Protein AF-A7T905-F1 (afdb_monomer_lite)

Radius of gyration: 16.26 Å; chains: 1; bounding box: 33×40×40 Å

Secondary structure (DSSP, 8-state):
-HHHHHHHHHHTTT-GGGGHHHHHHH---HHHHHHHHHHHHHHTTSS-HHHHHHHHHHHHHHHTT--TT-HHHHHHHHHGGGS-GGGGGGGHHHHHHHHHSTTHHHHHHHHHHHHHH-HHHHHHHHHHHHHHHHHHHH--

Organism: Nematostella vectensis (NCBI:txid45351)

Structure (mmCIF, N/CA/C/O backbone):
data_AF-A7T905-F1
#
_entry.id   AF-A7T905-F1
#
loop_
_atom_site.group_PDB
_atom_site.id
_atom_site.type_symbol
_atom_site.label_atom_id
_atom_site.label_alt_id
_atom_site.label_comp_id
_atom_site.label_asym_id
_atom_site.label_entity_id
_atom_site.label_seq_id
_atom_site.pdbx_PDB_ins_code
_atom_site.Cartn_x
_atom_site.Cartn_y
_atom_site.Cartn_z
_atom_site.occupancy
_atom_site.B_iso_or_equiv
_atom_site.auth_seq_id
_atom_site.auth_comp_id
_atom_site.auth_asym_id
_atom_site.auth_atom_id
_atom_site.pdbx_PDB_model_num
ATOM 1 N N . GLU A 1 1 ? 3.302 24.110 17.055 1.00 75.50 1 GLU A N 1
ATOM 2 C CA . GLU A 1 1 ? 4.535 23.401 17.459 1.00 75.50 1 GLU A CA 1
ATOM 3 C C . GLU A 1 1 ? 4.702 22.078 16.711 1.00 75.50 1 GLU A C 1
ATOM 5 O O . GLU A 1 1 ? 5.480 22.051 15.773 1.00 75.50 1 GLU A O 1
ATOM 10 N N . THR A 1 2 ? 3.928 21.017 16.986 1.00 71.12 2 THR A N 1
ATOM 11 C CA . THR A 1 2 ? 4.047 19.733 16.249 1.00 71.12 2 THR A CA 1
ATOM 12 C C . THR A 1 2 ? 3.698 19.822 14.761 1.00 71.12 2 THR A C 1
ATOM 14 O O . THR A 1 2 ? 4.390 19.232 13.938 1.00 71.12 2 THR A O 1
ATOM 17 N N . LEU A 1 3 ? 2.646 20.565 14.399 1.00 62.81 3 LEU A N 1
ATOM 18 C CA . LEU A 1 3 ? 2.273 20.807 12.998 1.00 62.81 3 LEU A CA 1
ATOM 19 C C . LEU A 1 3 ? 3.360 21.563 12.227 1.00 62.81 3 LEU A C 1
ATOM 21 O O . LEU A 1 3 ? 3.633 21.227 11.079 1.00 62.81 3 LEU A O 1
ATOM 25 N N . ASP A 1 4 ? 4.008 22.530 12.872 1.00 72.31 4 ASP A N 1
ATOM 26 C CA . ASP A 1 4 ? 5.080 23.323 12.265 1.00 72.31 4 ASP A CA 1
ATOM 27 C C . ASP A 1 4 ? 6.329 22.460 12.048 1.00 72.31 4 ASP A C 1
ATOM 29 O O . ASP A 1 4 ? 6.902 22.469 10.962 1.00 72.31 4 ASP A O 1
ATOM 33 N N . SER A 1 5 ? 6.685 21.615 13.024 1.00 80.88 5 SER A N 1
ATOM 34 C CA . SER A 1 5 ? 7.771 20.639 12.872 1.00 80.88 5 SER A CA 1
ATOM 35 C C . SER A 1 5 ? 7.488 19.606 11.776 1.00 80.88 5 SER A C 1
ATOM 37 O O . SER A 1 5 ? 8.399 19.202 11.060 1.00 80.88 5 SER A O 1
ATOM 39 N N . LEU A 1 6 ? 6.233 19.170 11.614 1.00 72.62 6 LEU A N 1
ATOM 40 C CA . LEU A 1 6 ? 5.834 18.280 10.517 1.00 72.62 6 LEU A CA 1
ATOM 41 C C . LEU A 1 6 ? 5.926 18.978 9.157 1.00 72.62 6 LEU A C 1
ATOM 43 O O . LEU A 1 6 ? 6.407 18.371 8.202 1.00 72.62 6 LEU A O 1
ATOM 47 N N . ALA A 1 7 ? 5.511 20.242 9.071 1.00 68.88 7 ALA A N 1
ATOM 48 C CA . ALA A 1 7 ? 5.622 21.037 7.853 1.00 68.88 7 ALA A CA 1
ATOM 49 C C . ALA A 1 7 ? 7.089 21.274 7.452 1.00 68.88 7 ALA A C 1
ATOM 51 O O . ALA A 1 7 ? 7.424 21.186 6.272 1.00 68.88 7 ALA A O 1
ATOM 52 N N . GLU A 1 8 ? 7.971 21.510 8.425 1.00 78.44 8 GLU A N 1
ATOM 53 C CA . GLU A 1 8 ? 9.413 21.651 8.206 1.00 78.44 8 GLU A CA 1
ATOM 54 C C . GLU A 1 8 ? 10.064 20.327 7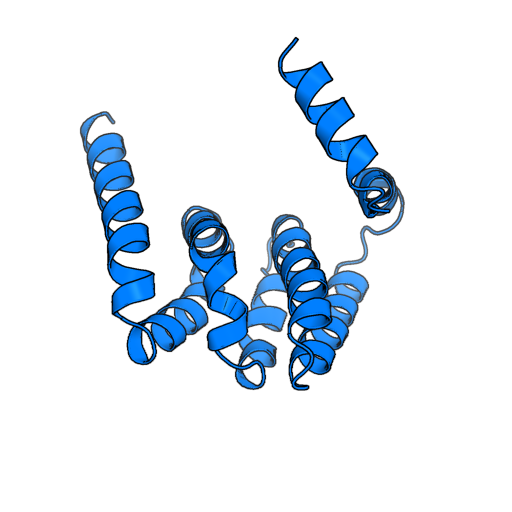.786 1.00 78.44 8 GLU A C 1
ATOM 56 O O . GLU A 1 8 ? 10.775 20.275 6.786 1.00 78.44 8 GLU A O 1
ATOM 61 N N . MET A 1 9 ? 9.763 19.220 8.475 1.00 77.88 9 MET A N 1
ATOM 62 C CA . MET A 1 9 ? 10.227 17.893 8.053 1.00 77.88 9 MET A CA 1
ATOM 63 C C . MET A 1 9 ? 9.789 17.569 6.623 1.00 77.88 9 MET A C 1
ATOM 65 O O . MET A 1 9 ? 10.560 16.987 5.867 1.00 77.88 9 MET A O 1
ATOM 69 N N . TYR A 1 10 ? 8.572 17.962 6.246 1.00 68.44 10 TYR A N 1
ATOM 70 C CA . TYR A 1 10 ? 8.034 17.740 4.911 1.00 68.44 10 TYR A CA 1
ATOM 71 C C . TYR A 1 10 ? 8.697 18.625 3.844 1.00 68.44 10 TYR A C 1
ATOM 73 O O . TYR A 1 10 ? 9.014 18.134 2.763 1.00 68.44 10 TYR A O 1
ATOM 81 N N . SER A 1 11 ? 8.970 19.902 4.135 1.00 69.88 11 SER A N 1
ATOM 82 C CA . SER A 1 11 ? 9.652 20.800 3.189 1.00 69.88 11 SER A CA 1
ATOM 83 C C . SER A 1 11 ? 11.074 20.325 2.863 1.00 69.88 11 SER A C 1
ATOM 85 O O . SER A 1 11 ? 11.514 20.429 1.717 1.00 69.88 11 SER A O 1
ATOM 87 N N . LEU A 1 12 ? 11.754 19.706 3.834 1.00 77.69 12 LEU A N 1
ATOM 88 C CA . LEU A 1 12 ? 13.073 19.093 3.659 1.00 77.69 12 LEU A CA 1
ATOM 89 C C . LEU A 1 12 ? 13.071 17.873 2.727 1.00 77.69 12 LEU A C 1
ATOM 91 O O . LEU A 1 12 ? 14.117 17.537 2.172 1.00 77.69 12 LEU A O 1
ATOM 95 N N . LEU A 1 13 ? 11.925 17.213 2.525 1.00 73.06 13 LEU A N 1
ATOM 96 C CA . LEU A 1 13 ? 11.826 16.077 1.603 1.00 73.06 13 LEU A CA 1
ATOM 97 C C . LEU A 1 13 ? 11.950 16.508 0.135 1.00 73.06 13 LEU A C 1
ATOM 99 O O . LEU A 1 13 ? 12.221 15.660 -0.714 1.00 73.06 13 LEU A O 1
ATOM 103 N N . ASN A 1 14 ? 11.788 17.807 -0.163 1.00 66.12 14 ASN A N 1
ATOM 104 C CA . ASN A 1 14 ? 11.801 18.360 -1.521 1.00 66.12 14 ASN A CA 1
ATOM 105 C C . ASN A 1 14 ? 10.875 17.582 -2.481 1.00 66.12 14 ASN A C 1
ATOM 107 O O . ASN A 1 14 ? 11.178 17.380 -3.659 1.00 66.12 14 ASN A O 1
ATOM 111 N N . GLU A 1 15 ? 9.768 17.080 -1.941 1.00 64.25 15 GLU A N 1
ATOM 112 C CA . GLU A 1 15 ? 8.805 16.262 -2.659 1.00 64.25 15 GLU A CA 1
ATOM 113 C C . GLU A 1 15 ? 7.717 17.170 -3.267 1.00 64.25 15 GLU A C 1
ATOM 115 O O . GLU A 1 15 ? 7.147 18.039 -2.604 1.00 64.25 15 GLU A O 1
ATOM 120 N N . GLU A 1 16 ? 7.447 17.004 -4.566 1.00 56.59 16 GLU A N 1
ATOM 121 C CA . GLU A 1 16 ? 6.502 17.833 -5.342 1.00 56.59 16 GLU A CA 1
ATOM 122 C C . GLU A 1 16 ? 5.032 17.632 -4.916 1.00 56.59 16 GLU A C 1
ATOM 124 O O . GLU A 1 16 ? 4.123 18.291 -5.416 1.00 56.59 16 GLU A O 1
ATOM 129 N N . ASP A 1 17 ? 4.762 16.724 -3.984 1.00 57.38 17 ASP A N 1
ATOM 130 C CA . ASP A 1 17 ? 3.429 16.357 -3.510 1.00 57.38 17 ASP A CA 1
ATOM 131 C C . ASP A 1 17 ? 2.734 17.432 -2.671 1.00 57.38 17 ASP A C 1
ATOM 133 O O . ASP A 1 17 ? 1.552 17.280 -2.399 1.00 57.38 17 ASP A O 1
ATOM 137 N N . MET A 1 18 ? 3.340 18.587 -2.371 1.00 50.66 18 MET A N 1
ATOM 138 C CA . MET A 1 18 ? 2.547 19.741 -1.908 1.00 50.66 18 MET A CA 1
ATOM 139 C C . MET A 1 18 ? 1.567 20.232 -3.001 1.00 50.66 18 MET A C 1
ATOM 141 O O . MET A 1 18 ? 0.514 20.798 -2.700 1.00 50.66 18 MET A O 1
ATOM 145 N N . TRP A 1 19 ? 1.826 19.895 -4.273 1.00 49.00 19 TRP A N 1
ATOM 146 C CA . TRP A 1 19 ? 0.855 20.023 -5.362 1.00 49.00 19 TRP A CA 1
ATOM 147 C C . TRP A 1 19 ? -0.265 18.971 -5.308 1.00 49.00 19 TRP A C 1
ATOM 149 O O . TRP A 1 19 ? -1.179 19.039 -6.119 1.00 49.00 19 TRP A O 1
ATOM 159 N N . ALA A 1 20 ? -0.277 18.026 -4.365 1.00 51.03 20 ALA A N 1
ATOM 160 C CA . ALA A 1 20 ? -1.411 17.130 -4.109 1.00 51.03 20 ALA A CA 1
ATOM 161 C C . ALA A 1 20 ? -2.709 17.896 -3.816 1.00 51.03 20 ALA A C 1
ATOM 163 O O . ALA A 1 20 ? -3.784 17.513 -4.279 1.00 51.03 20 ALA A O 1
ATOM 164 N N . ALA A 1 21 ? -2.610 19.011 -3.088 1.00 49.69 21 ALA A N 1
ATOM 165 C CA . ALA A 1 21 ? -3.736 19.916 -2.875 1.00 49.69 21 ALA A CA 1
ATOM 166 C C . ALA A 1 21 ? -4.175 20.598 -4.191 1.00 49.69 21 ALA A C 1
ATOM 168 O O . ALA A 1 21 ? -5.359 20.840 -4.419 1.00 49.69 21 ALA A O 1
ATOM 169 N N . LEU A 1 22 ? -3.237 20.830 -5.114 1.00 41.91 22 LEU A N 1
ATOM 170 C CA . LEU A 1 22 ? -3.516 21.322 -6.469 1.00 41.91 22 LEU A CA 1
ATOM 171 C C . LEU A 1 22 ? -4.072 20.221 -7.393 1.00 41.91 22 LEU A C 1
ATOM 173 O O . LEU A 1 22 ? -4.943 20.502 -8.216 1.00 41.91 22 LEU A O 1
ATOM 177 N N . TRP A 1 23 ? -3.692 18.953 -7.195 1.00 51.00 23 TRP A N 1
ATOM 178 C CA . TRP A 1 23 ? -4.370 17.788 -7.774 1.00 51.00 23 TRP A CA 1
ATOM 179 C C . TRP A 1 23 ? -5.824 17.702 -7.295 1.00 51.00 23 TRP A C 1
ATOM 181 O O . TRP A 1 23 ? -6.699 17.450 -8.119 1.00 51.00 23 TRP A O 1
ATOM 191 N N . GLN A 1 24 ? -6.125 17.985 -6.021 1.00 51.16 24 GLN A N 1
ATOM 192 C CA . GLN A 1 24 ? -7.515 18.075 -5.538 1.00 51.16 24 GLN A CA 1
ATOM 193 C C . GLN A 1 24 ? -8.305 19.200 -6.232 1.00 51.16 24 GLN A C 1
ATOM 195 O O . GLN A 1 24 ? -9.495 19.030 -6.510 1.00 51.16 24 GLN A O 1
ATOM 200 N N . GLN A 1 25 ? -7.666 20.335 -6.540 1.00 49.31 25 GLN A N 1
ATOM 201 C CA . GLN A 1 25 ? -8.316 21.442 -7.253 1.00 49.31 25 GLN A CA 1
ATOM 202 C C . GLN A 1 25 ? -8.537 21.163 -8.749 1.00 49.31 25 GLN A C 1
ATOM 204 O O . GLN A 1 25 ? -9.556 21.596 -9.290 1.00 49.31 25 GLN A O 1
ATOM 209 N N . HIS A 1 26 ? -7.640 20.424 -9.415 1.00 46.75 26 HIS A N 1
ATOM 210 C CA . HIS A 1 26 ? -7.641 20.298 -10.881 1.00 46.75 26 HIS A CA 1
ATOM 211 C C . HIS A 1 26 ? -7.899 18.890 -11.441 1.00 46.75 26 HIS A C 1
ATOM 213 O O . HIS A 1 26 ? -8.320 18.766 -12.590 1.00 46.75 26 HIS A O 1
ATOM 219 N N . CYS A 1 27 ? -7.709 17.822 -10.668 1.00 53.44 27 CYS A N 1
ATOM 220 C CA . CYS A 1 27 ? -7.847 16.440 -11.129 1.00 53.44 27 CYS A CA 1
ATOM 221 C C . CYS A 1 27 ? -8.922 15.681 -10.343 1.00 53.44 27 CYS A C 1
ATOM 223 O O . CYS A 1 27 ? -8.648 14.768 -9.573 1.00 53.44 27 CYS A O 1
ATOM 225 N N . LYS A 1 28 ? -10.190 15.998 -10.629 1.00 63.25 28 LYS A N 1
ATOM 226 C CA . LYS A 1 28 ? -11.347 15.164 -10.241 1.00 63.25 28 LYS A CA 1
ATOM 227 C C . LYS A 1 28 ? -11.519 13.920 -11.125 1.00 63.25 28 LYS A C 1
ATOM 229 O O . LYS A 1 28 ? -12.509 13.203 -11.005 1.00 63.25 28 LYS A O 1
ATOM 234 N N . ASN A 1 29 ? -10.607 13.687 -12.070 1.00 78.94 29 ASN A N 1
ATOM 235 C CA . ASN A 1 29 ? -10.752 12.611 -13.037 1.00 78.94 29 ASN A CA 1
ATOM 236 C C . ASN A 1 29 ? -10.110 11.318 -12.520 1.00 78.94 29 ASN A C 1
ATOM 238 O O . ASN A 1 29 ? -8.917 11.080 -12.705 1.00 78.94 29 ASN A O 1
ATOM 2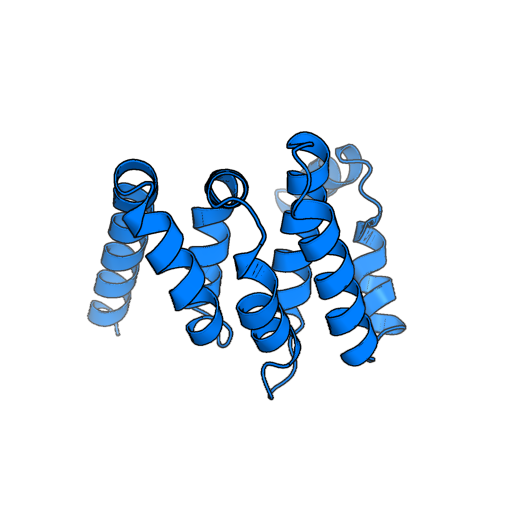42 N N . ILE A 1 30 ? -10.942 10.461 -11.931 1.00 85.06 30 ILE A N 1
ATOM 243 C CA . ILE A 1 30 ? -10.569 9.124 -11.449 1.00 85.06 30 ILE A CA 1
ATOM 244 C C . ILE A 1 30 ? -9.875 8.286 -12.534 1.00 85.06 30 ILE A C 1
ATOM 246 O O . ILE A 1 30 ? -8.956 7.532 -12.226 1.00 85.06 30 ILE A O 1
ATOM 250 N N . GLN A 1 31 ? -10.220 8.462 -13.815 1.00 86.44 31 GLN A N 1
ATOM 251 C CA . GLN A 1 31 ? -9.587 7.716 -14.912 1.00 86.44 31 GLN A CA 1
ATOM 252 C C . GLN A 1 31 ? -8.103 8.061 -15.087 1.00 86.44 31 GLN A C 1
ATOM 254 O O . GLN A 1 31 ? -7.301 7.189 -15.434 1.00 86.44 31 GLN A O 1
ATOM 259 N N . LEU A 1 32 ? -7.714 9.311 -14.812 1.00 86.06 32 LEU A N 1
ATOM 260 C CA . LEU A 1 32 ? -6.302 9.703 -14.805 1.00 86.06 32 LEU A CA 1
ATOM 261 C C . LEU A 1 32 ? -5.569 9.058 -13.626 1.00 86.06 32 LEU A C 1
ATOM 263 O O . LEU A 1 32 ? -4.457 8.570 -13.810 1.00 86.06 32 LEU A O 1
ATOM 267 N N . GLY A 1 33 ? -6.209 8.987 -12.454 1.00 86.88 33 GLY A N 1
ATOM 268 C CA . GLY A 1 33 ? -5.677 8.286 -11.281 1.00 86.88 33 GLY A CA 1
ATOM 269 C C . GLY A 1 33 ? -5.443 6.798 -11.550 1.00 86.88 33 GLY A C 1
ATOM 270 O O . GLY A 1 33 ? -4.344 6.293 -11.323 1.00 86.88 33 GLY A O 1
ATOM 271 N N . VAL A 1 34 ? -6.434 6.119 -12.135 1.00 89.75 34 VAL A N 1
ATOM 272 C CA . VAL A 1 34 ? -6.325 4.714 -12.563 1.00 89.75 34 VAL A CA 1
ATOM 273 C C . VAL A 1 34 ? -5.168 4.535 -13.547 1.00 89.75 34 VAL A C 1
ATOM 275 O O . VAL A 1 34 ? -4.306 3.683 -13.339 1.00 89.75 34 VAL A O 1
ATOM 278 N N . SER A 1 35 ? -5.099 5.370 -14.587 1.00 89.12 35 SER A N 1
ATOM 279 C CA . SER A 1 35 ? -4.035 5.293 -15.597 1.00 89.12 35 SER A CA 1
ATOM 280 C C . SER A 1 35 ? -2.645 5.530 -14.992 1.00 89.12 35 SER A C 1
ATOM 282 O O . SER A 1 35 ? -1.696 4.819 -15.321 1.00 89.12 35 SER A O 1
ATOM 284 N N . ALA A 1 36 ? -2.521 6.482 -14.062 1.00 89.81 36 ALA A N 1
ATOM 285 C CA . ALA A 1 36 ? -1.275 6.763 -13.359 1.00 89.81 36 ALA A CA 1
ATOM 286 C C . ALA A 1 36 ? -0.816 5.575 -12.501 1.00 89.81 36 ALA A C 1
ATOM 288 O O . ALA A 1 36 ? 0.351 5.189 -12.576 1.00 89.81 36 ALA A O 1
ATOM 289 N N . ILE A 1 37 ? -1.722 4.952 -11.737 1.00 91.19 37 ILE A N 1
ATOM 290 C CA . ILE A 1 37 ? -1.402 3.754 -10.947 1.00 91.19 37 ILE A CA 1
ATOM 291 C C . ILE A 1 37 ? -0.923 2.616 -11.835 1.00 91.19 37 ILE A C 1
ATOM 293 O O . ILE A 1 37 ? 0.074 1.974 -11.510 1.00 91.19 37 ILE A O 1
ATOM 297 N N . VAL A 1 38 ? -1.596 2.379 -12.962 1.00 92.25 38 VAL A N 1
ATOM 298 C CA . VAL A 1 38 ? -1.190 1.349 -13.924 1.00 92.25 38 VAL A CA 1
ATOM 299 C C . VAL A 1 38 ? 0.255 1.594 -14.366 1.00 92.25 38 VAL A C 1
ATOM 301 O O . VAL A 1 38 ? 1.091 0.698 -14.239 1.00 92.25 38 VAL A O 1
ATOM 304 N N . CYS A 1 39 ? 0.590 2.816 -14.787 1.00 91.19 39 CYS A N 1
ATOM 305 C CA . CYS A 1 39 ? 1.954 3.181 -15.175 1.00 91.19 39 CYS A CA 1
ATOM 306 C C . CYS A 1 39 ? 2.972 2.970 -14.041 1.00 91.19 39 CYS A C 1
ATOM 308 O O . CYS A 1 39 ? 4.031 2.384 -14.274 1.00 91.19 39 CYS A O 1
ATOM 310 N N . TYR A 1 40 ? 2.649 3.391 -12.813 1.00 91.69 40 TYR A N 1
ATOM 311 C CA . TYR A 1 40 ? 3.517 3.194 -11.649 1.00 91.69 40 TYR A CA 1
ATOM 312 C C . TYR A 1 40 ? 3.752 1.709 -11.347 1.00 91.69 40 TYR A C 1
ATOM 314 O O . TYR A 1 40 ? 4.898 1.287 -11.198 1.00 91.69 40 TYR A O 1
ATOM 322 N N . LEU A 1 41 ? 2.695 0.894 -11.324 1.00 92.00 41 LEU A N 1
ATOM 323 C CA . LEU A 1 41 ? 2.792 -0.542 -11.056 1.00 92.00 41 LEU A CA 1
ATOM 324 C C . LEU A 1 41 ? 3.547 -1.289 -12.157 1.00 92.00 41 LEU A C 1
ATOM 326 O O . LEU A 1 41 ? 4.306 -2.209 -11.858 1.00 92.00 41 LEU A O 1
ATOM 330 N N . HIS A 1 42 ? 3.387 -0.893 -13.422 1.00 91.44 42 HIS A N 1
ATOM 331 C CA . HIS A 1 42 ? 4.171 -1.456 -14.521 1.00 91.44 42 HIS A CA 1
ATOM 332 C C . HIS A 1 42 ? 5.655 -1.094 -14.415 1.00 91.44 42 HIS A C 1
ATOM 334 O O . HIS A 1 42 ? 6.499 -1.971 -14.607 1.00 91.44 42 HIS A O 1
ATOM 340 N N . ALA A 1 43 ? 5.984 0.146 -14.043 1.00 88.75 43 ALA A N 1
ATOM 341 C CA . ALA A 1 43 ? 7.366 0.551 -13.792 1.00 88.75 43 ALA A CA 1
ATOM 342 C C . ALA A 1 43 ? 7.995 -0.242 -12.630 1.00 88.75 43 ALA A C 1
ATOM 344 O O . ALA A 1 43 ? 9.172 -0.598 -12.688 1.00 88.75 43 ALA A O 1
ATOM 345 N N . CYS A 1 44 ? 7.197 -0.594 -11.616 1.00 90.06 44 CYS A N 1
ATOM 346 C CA . CYS A 1 44 ? 7.633 -1.390 -10.468 1.00 90.06 44 CYS A CA 1
ATOM 347 C C . CYS A 1 44 ? 7.950 -2.864 -10.769 1.00 90.06 44 CYS A C 1
ATOM 349 O O . CYS A 1 44 ? 8.418 -3.580 -9.884 1.00 90.06 44 CYS A O 1
ATOM 351 N N . ARG A 1 45 ? 7.700 -3.346 -11.993 1.00 88.00 45 ARG A N 1
ATOM 352 C CA . ARG A 1 45 ? 8.029 -4.726 -12.395 1.00 88.00 45 ARG A CA 1
ATOM 353 C C . ARG A 1 45 ? 9.510 -4.910 -12.733 1.00 88.00 45 ARG A C 1
ATOM 355 O O . ARG A 1 45 ? 9.959 -6.037 -12.920 1.00 88.00 45 ARG A O 1
ATOM 362 N N . HIS A 1 46 ? 10.268 -3.825 -12.870 1.00 80.25 46 HIS A N 1
ATOM 363 C CA . HIS A 1 46 ? 11.704 -3.860 -13.150 1.00 80.25 46 HIS A CA 1
ATOM 364 C C . HIS A 1 46 ? 12.517 -3.729 -11.853 1.00 80.25 46 HIS A C 1
ATOM 366 O O . HIS A 1 46 ? 12.082 -3.087 -10.905 1.00 80.25 46 HIS A O 1
ATOM 372 N N . GLN A 1 47 ? 13.720 -4.314 -11.808 1.00 64.88 47 GLN A N 1
ATOM 373 C CA . GLN A 1 47 ? 14.502 -4.554 -10.577 1.00 64.88 47 GLN A CA 1
ATOM 374 C C . GLN A 1 47 ? 15.096 -3.300 -9.886 1.00 64.88 47 GLN A C 1
ATOM 376 O O . GLN A 1 47 ? 15.965 -3.426 -9.025 1.00 64.88 47 GLN A O 1
ATOM 381 N N . ASN A 1 48 ? 14.675 -2.078 -10.233 1.00 81.06 48 ASN A N 1
ATOM 382 C CA . ASN A 1 48 ? 15.208 -0.871 -9.594 1.00 81.06 48 ASN A CA 1
ATOM 383 C C . ASN A 1 48 ? 14.441 -0.539 -8.305 1.00 81.06 48 ASN A C 1
ATOM 385 O O . ASN A 1 48 ? 13.478 0.229 -8.311 1.00 81.06 48 ASN A O 1
ATOM 389 N N . GLU A 1 49 ? 14.911 -1.097 -7.191 1.00 75.06 49 GLU A N 1
ATOM 390 C CA . GLU A 1 49 ? 14.255 -0.992 -5.887 1.00 75.06 49 GLU A CA 1
ATOM 391 C C . GLU A 1 49 ? 14.032 0.459 -5.418 1.00 75.06 49 GLU A C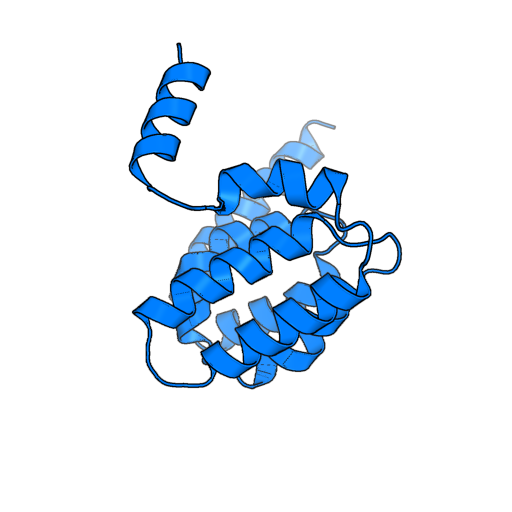 1
ATOM 393 O O . GLU A 1 49 ? 12.967 0.777 -4.886 1.00 75.06 49 GLU A O 1
ATOM 398 N N . SER A 1 50 ? 14.992 1.368 -5.639 1.00 78.69 50 SER A N 1
ATOM 399 C CA . SER A 1 50 ? 14.880 2.753 -5.158 1.00 78.69 50 SER A CA 1
ATOM 400 C C . SER A 1 50 ? 13.781 3.530 -5.880 1.00 78.69 50 SER A C 1
ATOM 402 O O . SER A 1 50 ? 12.996 4.228 -5.235 1.00 78.69 50 SER A O 1
ATOM 404 N N . LYS A 1 51 ? 13.662 3.352 -7.200 1.00 80.31 51 LYS A N 1
ATOM 405 C CA . LYS A 1 51 ? 12.576 3.944 -7.994 1.00 80.31 51 LYS A CA 1
ATOM 406 C C . LYS A 1 51 ? 11.227 3.311 -7.654 1.00 80.31 51 LYS A C 1
ATOM 408 O O . LYS A 1 51 ? 10.246 4.034 -7.493 1.00 80.31 51 LYS A O 1
ATOM 413 N N . CYS A 1 52 ? 11.191 1.987 -7.467 1.00 87.38 52 CYS A N 1
ATOM 414 C CA . CYS A 1 52 ? 9.977 1.269 -7.080 1.00 87.38 52 CYS A CA 1
ATOM 415 C C . CYS A 1 52 ? 9.368 1.823 -5.792 1.00 87.38 52 CYS A C 1
ATOM 417 O O . CYS A 1 52 ? 8.161 2.040 -5.749 1.00 87.38 52 CYS A O 1
ATOM 419 N N . ARG A 1 53 ? 10.179 2.111 -4.763 1.00 88.25 53 ARG A N 1
ATOM 420 C CA . ARG A 1 53 ? 9.665 2.657 -3.495 1.00 88.25 53 ARG A CA 1
ATOM 421 C C . ARG A 1 53 ? 8.903 3.967 -3.695 1.00 88.25 53 ARG A C 1
ATOM 423 O O . ARG A 1 53 ? 7.796 4.092 -3.180 1.00 88.25 53 ARG A O 1
ATOM 430 N N . LYS A 1 54 ? 9.440 4.899 -4.491 1.00 87.56 54 LYS A N 1
ATOM 431 C CA . LYS A 1 54 ? 8.767 6.177 -4.785 1.00 87.56 54 LYS A CA 1
ATOM 432 C C . LYS A 1 54 ? 7.433 5.973 -5.510 1.00 87.56 54 LYS A C 1
ATOM 434 O O . LYS A 1 54 ? 6.446 6.625 -5.186 1.00 87.56 54 LYS A O 1
ATOM 439 N N . TYR A 1 55 ? 7.381 5.056 -6.473 1.00 89.31 55 TYR A N 1
ATOM 440 C CA . TYR A 1 55 ? 6.151 4.767 -7.212 1.00 89.31 55 TYR A CA 1
ATOM 441 C C . TYR A 1 55 ? 5.094 4.070 -6.351 1.00 89.31 55 TYR A C 1
ATOM 443 O O . TYR A 1 55 ? 3.929 4.455 -6.403 1.00 89.31 55 TYR A O 1
ATOM 451 N N . LEU A 1 56 ? 5.486 3.110 -5.509 1.00 90.81 56 LEU A N 1
ATOM 452 C CA . LEU A 1 56 ? 4.560 2.442 -4.591 1.00 90.81 56 LEU A CA 1
ATOM 453 C C . LEU A 1 56 ? 3.994 3.400 -3.539 1.00 90.81 56 LEU A C 1
ATOM 455 O O . LEU A 1 56 ? 2.802 3.330 -3.248 1.00 90.81 56 LEU A O 1
ATOM 459 N N . ALA A 1 57 ? 4.800 4.346 -3.045 1.00 89.38 57 ALA A N 1
ATOM 460 C CA . ALA A 1 57 ? 4.313 5.419 -2.179 1.00 89.38 57 ALA A CA 1
ATOM 461 C C . ALA A 1 57 ? 3.180 6.210 -2.854 1.00 89.38 57 ALA A C 1
ATOM 463 O O . ALA A 1 57 ? 2.121 6.411 -2.264 1.00 89.38 57 ALA A O 1
ATOM 464 N N . ARG A 1 58 ? 3.371 6.591 -4.127 1.00 87.69 58 ARG A N 1
ATOM 465 C CA . ARG A 1 58 ? 2.361 7.307 -4.924 1.00 87.69 58 ARG A CA 1
ATOM 466 C C . ARG A 1 58 ? 1.111 6.469 -5.185 1.00 87.69 58 ARG A C 1
ATOM 468 O O . ARG A 1 58 ? 0.017 7.016 -5.151 1.00 87.69 58 ARG A O 1
ATOM 475 N N . VAL A 1 59 ? 1.254 5.162 -5.413 1.00 90.50 59 VAL A N 1
ATOM 476 C CA . VAL A 1 59 ? 0.117 4.235 -5.560 1.00 90.50 59 VAL A CA 1
ATOM 477 C C . VAL A 1 59 ? -0.714 4.200 -4.278 1.00 90.50 59 VAL A C 1
ATOM 479 O O . VAL A 1 59 ? -1.923 4.401 -4.340 1.00 90.50 59 VAL A O 1
ATOM 482 N N . ILE A 1 60 ? -0.075 4.005 -3.120 1.00 88.69 60 ILE A N 1
ATOM 483 C CA . ILE A 1 60 ? -0.761 3.960 -1.819 1.00 88.69 60 ILE A CA 1
ATOM 484 C C . ILE A 1 60 ? -1.418 5.297 -1.497 1.00 88.69 60 ILE A C 1
ATOM 486 O O . ILE A 1 60 ? -2.554 5.331 -1.035 1.00 88.69 60 ILE A O 1
ATOM 490 N N . TRP A 1 61 ? -0.733 6.397 -1.792 1.00 86.69 61 TRP A N 1
ATOM 491 C CA . TRP A 1 61 ? -1.285 7.730 -1.619 1.00 86.69 61 TRP A CA 1
ATOM 492 C C . TRP A 1 61 ? -2.517 7.964 -2.509 1.00 86.69 61 TRP A C 1
ATOM 494 O O . TRP A 1 61 ? -3.548 8.397 -2.000 1.00 86.69 61 TRP A O 1
ATOM 504 N N . LEU A 1 62 ? -2.472 7.601 -3.797 1.00 85.94 62 LEU A N 1
ATOM 505 C CA . LEU A 1 62 ? -3.610 7.736 -4.718 1.00 85.94 62 LEU A CA 1
ATOM 506 C C . LEU A 1 62 ? -4.823 6.891 -4.307 1.00 85.94 62 LEU A C 1
ATOM 508 O O . LEU A 1 62 ? -5.949 7.343 -4.497 1.00 85.94 62 LEU A O 1
ATOM 512 N N . MET A 1 63 ? -4.619 5.713 -3.703 1.00 85.44 63 MET A N 1
ATOM 513 C CA . MET A 1 63 ? -5.728 4.910 -3.163 1.00 85.44 63 MET A CA 1
ATOM 514 C C . MET A 1 63 ? -6.534 5.668 -2.102 1.00 85.44 63 MET A C 1
ATOM 516 O O . MET A 1 63 ? -7.742 5.490 -2.016 1.00 85.44 63 MET A O 1
ATOM 520 N N . THR A 1 64 ? -5.917 6.599 -1.366 1.00 84.00 64 THR A N 1
ATOM 521 C CA . THR A 1 64 ? -6.644 7.381 -0.357 1.00 84.00 64 THR A CA 1
ATOM 522 C C . THR A 1 64 ? -7.702 8.331 -0.934 1.00 84.00 64 THR A C 1
ATOM 524 O O . THR A 1 64 ? -8.534 8.822 -0.166 1.00 84.00 64 THR A O 1
ATOM 527 N N . TYR A 1 65 ? -7.677 8.556 -2.254 1.00 81.94 65 TYR A N 1
ATOM 528 C CA . TYR A 1 65 ? -8.587 9.407 -3.028 1.00 81.94 65 TYR A CA 1
ATOM 529 C C . TYR A 1 65 ? -9.561 8.607 -3.904 1.00 81.94 65 TYR A C 1
ATOM 531 O O . TYR A 1 65 ? -10.097 9.149 -4.873 1.00 81.94 65 TYR A O 1
ATOM 539 N N . ASP A 1 66 ? -9.751 7.319 -3.615 1.00 83.19 66 ASP A N 1
ATOM 540 C CA . ASP A 1 66 ? -10.629 6.467 -4.412 1.00 83.19 66 ASP A CA 1
ATOM 541 C C . ASP A 1 66 ? -12.082 6.973 -4.439 1.00 83.19 66 ASP A C 1
ATOM 543 O O . ASP A 1 66 ? -12.547 7.680 -3.537 1.00 83.19 66 ASP A O 1
ATOM 547 N N . ASP A 1 67 ? -12.806 6.606 -5.493 1.00 85.31 67 ASP A N 1
ATOM 548 C CA . ASP A 1 67 ? -14.227 6.906 -5.615 1.00 85.31 67 ASP A CA 1
ATOM 549 C C . ASP A 1 67 ? -15.087 5.916 -4.816 1.00 85.31 67 ASP A C 1
ATOM 551 O O . ASP A 1 67 ? -14.623 4.903 -4.293 1.00 85.31 67 ASP A O 1
ATOM 555 N N . GLU A 1 68 ? -16.393 6.182 -4.728 1.00 81.88 68 GLU A N 1
ATOM 556 C CA . GLU A 1 68 ? -17.322 5.275 -4.039 1.00 81.88 68 GLU A CA 1
ATOM 557 C C . GLU A 1 68 ? -17.384 3.874 -4.666 1.00 81.88 68 GLU A C 1
ATOM 559 O O . GLU A 1 68 ? -17.840 2.933 -4.016 1.00 81.88 68 GLU A O 1
ATOM 564 N N . LYS A 1 69 ? -16.938 3.735 -5.920 1.00 83.12 69 LYS A N 1
ATOM 565 C CA . LYS A 1 69 ? -16.924 2.471 -6.658 1.00 83.12 69 LYS A CA 1
ATOM 566 C C . LYS A 1 69 ? -15.665 1.648 -6.391 1.00 83.12 69 LYS A C 1
ATOM 568 O O . LYS A 1 69 ? -15.692 0.450 -6.659 1.00 83.12 69 LYS A O 1
ATOM 573 N N . GLY A 1 70 ? -14.603 2.249 -5.856 1.00 85.94 70 GLY A N 1
ATOM 574 C CA . GLY A 1 70 ? -13.326 1.575 -5.648 1.00 85.94 70 GLY A CA 1
ATOM 575 C C . GLY A 1 70 ? -12.513 1.408 -6.935 1.00 85.94 70 GLY A C 1
ATOM 576 O O . GLY A 1 70 ? -11.787 0.424 -7.080 1.00 85.94 70 GLY A O 1
ATOM 577 N N . SER A 1 71 ? -12.679 2.311 -7.908 1.00 88.12 71 SER A N 1
ATOM 578 C CA . SER A 1 71 ? -12.080 2.196 -9.244 1.00 88.12 71 SER A CA 1
ATOM 579 C C . SER A 1 71 ? -10.548 2.146 -9.200 1.00 88.12 71 SER A C 1
ATOM 581 O O . SER A 1 71 ? -9.915 1.447 -9.997 1.00 88.12 71 SER A O 1
ATOM 583 N N . ILE A 1 72 ? -9.937 2.897 -8.280 1.00 87.94 72 ILE A N 1
ATOM 584 C CA . ILE A 1 72 ? -8.485 2.964 -8.103 1.00 87.94 72 ILE A CA 1
ATOM 585 C C . ILE A 1 72 ? -7.983 1.684 -7.423 1.00 87.94 72 ILE A C 1
ATOM 587 O O . ILE A 1 72 ? -7.027 1.069 -7.904 1.00 87.94 72 ILE A O 1
ATOM 591 N N . ALA A 1 73 ? -8.646 1.240 -6.355 1.00 88.88 73 ALA A N 1
ATOM 592 C CA . ALA A 1 73 ? -8.306 0.010 -5.649 1.00 88.88 73 ALA A CA 1
ATOM 593 C C . ALA A 1 73 ? -8.461 -1.242 -6.537 1.00 88.88 73 ALA A C 1
ATOM 595 O O . ALA A 1 73 ? -7.617 -2.139 -6.487 1.00 88.88 73 ALA A O 1
ATOM 596 N N . ASP A 1 74 ? -9.472 -1.277 -7.410 1.00 90.06 74 ASP A N 1
ATOM 597 C CA . ASP A 1 74 ? -9.658 -2.338 -8.411 1.00 90.06 74 ASP A CA 1
ATOM 598 C C . ASP A 1 74 ? -8.491 -2.416 -9.401 1.00 90.06 74 ASP A C 1
ATOM 600 O O . ASP A 1 74 ? -8.031 -3.504 -9.764 1.00 90.06 74 ASP A O 1
ATOM 604 N N . ALA A 1 75 ? -7.973 -1.264 -9.834 1.00 91.00 75 ALA A N 1
ATOM 605 C CA . ALA A 1 75 ? -6.787 -1.230 -10.679 1.00 91.00 75 ALA A CA 1
ATOM 606 C C . ALA A 1 75 ? -5.560 -1.771 -9.928 1.00 91.00 75 ALA A C 1
ATOM 608 O O . ALA A 1 75 ? -4.783 -2.542 -10.494 1.00 91.00 75 ALA A O 1
ATOM 609 N N . VAL A 1 76 ? -5.392 -1.428 -8.648 1.00 91.31 76 VAL A N 1
ATOM 610 C CA . VAL A 1 76 ? -4.280 -1.951 -7.843 1.00 91.31 76 VAL A CA 1
ATOM 611 C C . VAL A 1 76 ? -4.336 -3.475 -7.746 1.00 91.31 76 VAL A C 1
ATOM 613 O O . VAL A 1 76 ? -3.349 -4.114 -8.108 1.00 91.31 76 VAL A O 1
ATOM 616 N N . ASP A 1 77 ? -5.474 -4.057 -7.353 1.00 90.31 77 ASP A N 1
ATOM 617 C CA . ASP A 1 77 ? -5.652 -5.519 -7.243 1.00 90.31 77 ASP A CA 1
ATOM 618 C C . ASP A 1 77 ? -5.368 -6.231 -8.580 1.00 90.31 77 ASP A C 1
ATOM 620 O O . ASP A 1 77 ? -4.662 -7.240 -8.636 1.00 90.31 77 ASP A O 1
ATOM 624 N N . LYS A 1 78 ? -5.814 -5.651 -9.703 1.00 90.88 78 LYS A N 1
ATOM 625 C CA . LYS A 1 78 ? -5.583 -6.221 -11.037 1.00 90.88 78 LYS A CA 1
ATOM 626 C C . LYS A 1 78 ? -4.116 -6.182 -11.473 1.00 90.88 78 LYS A C 1
ATOM 628 O O . LYS A 1 78 ? -3.627 -7.133 -12.089 1.00 90.88 78 LYS A O 1
ATOM 633 N N . TYR A 1 79 ? -3.412 -5.076 -11.231 1.00 90.62 79 TYR A N 1
ATOM 634 C CA . TYR A 1 79 ? -2.088 -4.840 -11.823 1.00 90.62 79 TYR A CA 1
ATOM 635 C C . TYR A 1 79 ? -0.911 -5.132 -10.877 1.00 90.62 79 TYR A C 1
ATOM 637 O O . TYR A 1 79 ? 0.225 -5.237 -11.365 1.00 90.62 79 TYR A O 1
ATOM 645 N N . CYS A 1 80 ? -1.155 -5.351 -9.576 1.00 88.31 80 CYS A N 1
ATOM 646 C CA . CYS A 1 80 ? -0.113 -5.633 -8.581 1.00 88.31 80 CYS A CA 1
ATOM 647 C C . CYS A 1 80 ? 0.578 -6.994 -8.760 1.00 88.31 80 CYS A C 1
ATOM 649 O O . CYS A 1 80 ? 1.704 -7.156 -8.299 1.00 88.31 80 CYS A O 1
ATOM 651 N N . VAL A 1 81 ? -0.041 -7.954 -9.463 1.00 86.06 81 VAL A N 1
ATOM 652 C CA . VAL A 1 81 ? 0.467 -9.335 -9.637 1.00 86.06 81 VAL A CA 1
ATOM 653 C C . VAL A 1 81 ? 1.879 -9.392 -10.236 1.00 86.06 81 VAL A C 1
ATOM 655 O O . VAL A 1 81 ? 2.648 -10.297 -9.929 1.00 86.06 81 VAL A O 1
ATOM 658 N N . GLY A 1 82 ? 2.245 -8.425 -11.082 1.00 84.94 82 GLY A N 1
ATOM 659 C CA . GLY A 1 82 ? 3.575 -8.383 -11.698 1.00 84.94 82 GLY A CA 1
ATOM 660 C C . GLY A 1 82 ? 4.661 -7.716 -10.851 1.00 84.94 82 GLY A C 1
ATOM 661 O O . GLY A 1 82 ? 5.818 -7.720 -11.265 1.00 84.94 82 GLY A O 1
ATOM 662 N N . VAL A 1 83 ? 4.314 -7.105 -9.715 1.00 89.62 83 VAL A N 1
ATOM 663 C CA . VAL A 1 83 ? 5.277 -6.423 -8.841 1.00 89.62 83 VAL A CA 1
ATOM 664 C C . VAL A 1 83 ? 5.837 -7.429 -7.829 1.00 89.62 83 VAL A C 1
ATOM 666 O O . VAL A 1 83 ? 5.052 -8.051 -7.111 1.00 89.62 83 VAL A O 1
ATOM 669 N N . PRO A 1 84 ? 7.172 -7.587 -7.721 1.00 90.44 84 PRO A N 1
ATOM 670 C CA . PRO A 1 84 ? 7.785 -8.463 -6.728 1.00 90.44 84 PRO A CA 1
ATOM 671 C C . PRO A 1 84 ? 7.267 -8.193 -5.301 1.00 90.44 84 PRO A C 1
ATOM 673 O O . PRO A 1 84 ? 7.326 -7.044 -4.850 1.00 90.44 84 PRO A O 1
ATOM 676 N N . PRO A 1 85 ? 6.830 -9.222 -4.544 1.00 89.25 85 PRO A N 1
ATOM 677 C CA . PRO A 1 85 ? 6.326 -9.046 -3.177 1.00 89.25 85 PRO A CA 1
ATOM 678 C C . PRO A 1 85 ? 7.325 -8.365 -2.228 1.00 89.25 85 PRO A C 1
ATOM 680 O O . PRO A 1 85 ? 6.918 -7.657 -1.310 1.00 89.25 85 PRO A O 1
ATOM 683 N N . LEU A 1 86 ? 8.630 -8.507 -2.494 1.00 90.75 86 LEU A N 1
ATOM 684 C CA . LEU A 1 86 ? 9.708 -7.841 -1.757 1.00 90.75 86 LEU A CA 1
ATOM 685 C C . LEU A 1 86 ? 9.536 -6.313 -1.704 1.00 90.75 86 LEU A C 1
ATOM 687 O O . LEU A 1 86 ? 9.779 -5.701 -0.668 1.00 90.75 86 LEU A O 1
ATOM 691 N N . HIS A 1 87 ? 9.089 -5.690 -2.799 1.00 91.00 87 HIS A N 1
ATOM 692 C CA . HIS A 1 87 ? 8.949 -4.232 -2.873 1.00 91.00 87 HIS A CA 1
ATOM 693 C C . HIS A 1 87 ? 7.814 -3.691 -1.998 1.00 91.00 87 HIS A C 1
ATOM 695 O O . HIS A 1 87 ? 7.825 -2.514 -1.645 1.00 91.00 87 HIS A O 1
ATOM 701 N N . TRP A 1 88 ? 6.864 -4.543 -1.614 1.00 91.81 88 TRP A N 1
ATOM 702 C CA . TRP A 1 88 ? 5.748 -4.171 -0.753 1.00 91.81 88 TRP A CA 1
ATOM 703 C C . TRP A 1 88 ? 6.073 -4.270 0.742 1.00 91.81 88 TRP A C 1
ATOM 705 O O . TRP A 1 88 ? 5.331 -3.710 1.545 1.00 91.81 88 TRP A O 1
ATOM 715 N N . LEU A 1 89 ? 7.178 -4.923 1.134 1.00 91.81 89 LEU A N 1
ATOM 716 C CA . LEU A 1 89 ? 7.533 -5.106 2.549 1.00 91.81 89 LEU A CA 1
ATOM 717 C C . LEU A 1 89 ? 7.632 -3.792 3.344 1.00 91.81 89 LEU A C 1
ATOM 719 O O . LEU A 1 89 ? 7.051 -3.730 4.428 1.00 91.81 89 LEU A O 1
ATOM 723 N N . PRO A 1 90 ? 8.288 -2.724 2.841 1.00 92.06 90 PRO A N 1
ATOM 724 C CA . PRO A 1 90 ? 8.374 -1.462 3.579 1.00 92.06 90 PRO A CA 1
ATOM 725 C C . PRO A 1 90 ? 7.012 -0.791 3.797 1.00 92.06 90 PRO A C 1
ATOM 727 O O . PRO A 1 90 ? 6.875 0.046 4.682 1.00 92.06 90 PRO A O 1
ATOM 730 N N . TRP A 1 91 ? 6.015 -1.164 2.993 1.00 92.62 91 TRP A N 1
ATOM 731 C CA . TRP A 1 91 ? 4.691 -0.553 2.957 1.00 92.62 91 TRP A CA 1
ATOM 732 C C . TRP A 1 91 ? 3.625 -1.359 3.707 1.00 92.62 91 TRP A C 1
ATOM 734 O O . TRP A 1 91 ? 2.459 -0.968 3.713 1.00 92.62 91 TRP A O 1
ATOM 744 N N . ILE A 1 92 ? 3.996 -2.473 4.352 1.00 92.38 92 ILE A N 1
ATOM 745 C CA . ILE A 1 92 ? 3.069 -3.322 5.119 1.00 92.38 92 ILE A CA 1
ATOM 746 C C . ILE A 1 92 ? 2.240 -2.511 6.130 1.00 92.38 92 ILE A C 1
ATOM 748 O O . ILE A 1 92 ? 1.021 -2.686 6.133 1.00 92.38 92 ILE A O 1
ATOM 752 N N . PRO A 1 93 ? 2.821 -1.614 6.959 1.00 91.00 93 PRO A N 1
ATOM 753 C CA . PRO A 1 93 ? 2.030 -0.837 7.914 1.00 91.00 93 PRO A CA 1
ATOM 754 C C . PRO A 1 93 ? 0.956 0.019 7.233 1.00 91.00 93 PRO A C 1
ATOM 756 O O . PRO A 1 93 ? -0.180 0.062 7.692 1.00 91.00 93 PRO A O 1
ATOM 759 N N . GLN A 1 94 ? 1.285 0.659 6.109 1.00 90.31 94 GLN A N 1
ATOM 760 C CA . GLN A 1 94 ? 0.359 1.512 5.364 1.00 90.31 94 GLN A CA 1
ATOM 761 C C . GLN A 1 94 ? -0.735 0.689 4.677 1.00 90.31 94 GLN A C 1
ATOM 763 O O . GLN A 1 94 ? -1.903 1.061 4.738 1.00 90.31 94 GLN A O 1
ATOM 768 N N . LEU A 1 95 ? -0.387 -0.457 4.088 1.00 89.94 95 LEU A N 1
ATOM 769 C CA . LEU A 1 95 ? -1.362 -1.371 3.486 1.00 89.94 95 LEU A CA 1
ATOM 770 C C . LEU A 1 95 ? -2.330 -1.948 4.533 1.00 89.94 95 LEU A C 1
ATOM 772 O O . LEU A 1 95 ? -3.520 -2.095 4.267 1.00 89.94 95 LEU A O 1
ATOM 776 N N . LEU A 1 96 ? -1.837 -2.239 5.739 1.00 88.69 96 LEU A N 1
ATOM 777 C CA . LEU A 1 96 ? -2.665 -2.654 6.872 1.00 88.69 96 LEU A CA 1
ATOM 778 C C . LEU A 1 96 ? -3.598 -1.530 7.340 1.00 88.69 96 LEU A C 1
ATOM 780 O O . LEU A 1 96 ? -4.761 -1.794 7.636 1.00 88.69 96 LEU A O 1
ATOM 784 N N . SER A 1 97 ? -3.146 -0.274 7.331 1.00 86.31 97 SER A N 1
ATOM 785 C CA . SER A 1 97 ? -4.022 0.882 7.564 1.00 86.31 97 SER A CA 1
ATOM 786 C C . SER A 1 97 ? -5.099 1.029 6.482 1.00 86.31 97 SER A C 1
ATOM 788 O O . SER A 1 97 ? -6.218 1.436 6.790 1.00 86.31 97 SER A O 1
ATOM 790 N N . CYS A 1 98 ? -4.825 0.647 5.230 1.00 83.81 98 CYS A N 1
ATOM 791 C CA . CYS A 1 98 ? -5.857 0.605 4.190 1.00 83.81 98 CYS A CA 1
ATOM 792 C C . CYS A 1 98 ? -6.933 -0.464 4.464 1.00 83.81 98 CYS A C 1
ATOM 794 O O . CYS A 1 98 ? -8.079 -0.254 4.074 1.00 83.81 98 CYS A O 1
ATOM 796 N N . LEU A 1 99 ? -6.624 -1.560 5.182 1.00 81.81 99 LEU A N 1
ATOM 797 C CA . LEU A 1 99 ? -7.632 -2.561 5.586 1.00 81.81 99 LEU A CA 1
ATOM 798 C C . LEU A 1 99 ? -8.710 -1.995 6.515 1.00 81.81 99 LEU A C 1
ATOM 800 O O . LEU A 1 99 ? -9.845 -2.462 6.498 1.00 81.81 99 LEU A O 1
ATOM 804 N N . VAL A 1 100 ? -8.349 -0.997 7.323 1.00 78.69 100 VAL A N 1
ATOM 805 C CA . VAL A 1 100 ? -9.258 -0.287 8.237 1.00 78.69 100 VAL A CA 1
ATOM 806 C C . VAL A 1 100 ? -10.234 0.617 7.480 1.00 78.69 100 VAL A C 1
ATOM 808 O O . VAL A 1 100 ? -11.298 0.968 7.987 1.00 78.69 100 VA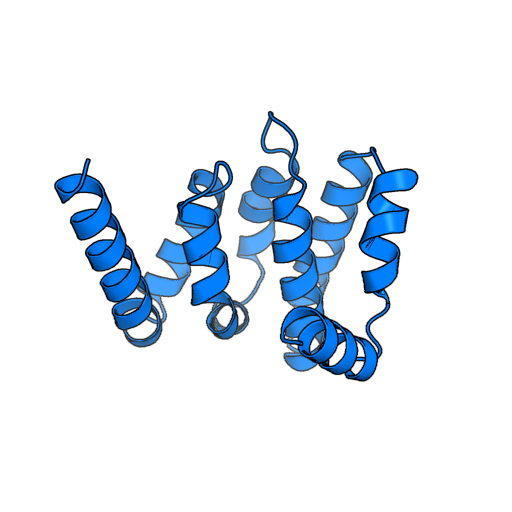L A O 1
ATOM 811 N N . ARG A 1 101 ? -9.880 0.993 6.250 1.00 76.12 101 ARG A N 1
ATOM 812 C CA . ARG A 1 101 ? -10.647 1.889 5.385 1.00 76.12 101 ARG A CA 1
ATOM 813 C C . ARG A 1 101 ? -11.480 1.096 4.370 1.00 76.12 101 ARG A C 1
ATOM 815 O O . ARG A 1 101 ? -11.356 -0.118 4.231 1.00 76.12 101 ARG A O 1
ATOM 822 N N . ARG A 1 102 ? -12.325 1.804 3.610 1.00 67.25 102 ARG A N 1
ATOM 823 C CA . ARG A 1 102 ? -13.185 1.233 2.547 1.00 67.25 102 ARG A CA 1
ATOM 824 C C . ARG A 1 102 ? -12.416 0.420 1.493 1.00 67.25 102 ARG A C 1
ATOM 826 O O . ARG A 1 102 ? -12.963 -0.529 0.945 1.00 67.25 102 ARG A O 1
ATOM 833 N N . GLU A 1 103 ? -11.158 0.773 1.245 1.00 65.88 103 GLU A N 1
ATOM 834 C CA . GLU A 1 103 ? -10.272 0.185 0.226 1.00 65.88 103 GLU A CA 1
ATOM 835 C C . GLU A 1 103 ? -9.784 -1.238 0.587 1.00 65.88 103 GLU A C 1
ATOM 837 O O . GLU A 1 103 ? -9.242 -1.960 -0.253 1.00 65.88 103 GLU A O 1
ATOM 842 N N . GLY A 1 104 ? -9.985 -1.666 1.840 1.00 67.94 104 GLY A N 1
ATOM 843 C CA . GLY A 1 104 ? -9.332 -2.834 2.428 1.00 67.94 104 GLY A CA 1
ATOM 844 C C . GLY A 1 104 ? -9.547 -4.163 1.708 1.00 67.94 104 GLY A C 1
ATOM 845 O O . GLY A 1 104 ? -8.620 -4.966 1.605 1.00 67.94 104 GLY A O 1
ATOM 846 N N . GLN A 1 105 ? -10.740 -4.400 1.159 1.00 74.50 105 GLN A N 1
ATOM 847 C CA . GLN A 1 105 ? -11.058 -5.689 0.531 1.00 74.50 105 GLN A CA 1
ATOM 848 C C . GLN A 1 105 ? -10.200 -5.981 -0.706 1.00 74.50 105 GLN A C 1
ATOM 850 O O . GLN A 1 105 ? -9.864 -7.134 -0.961 1.00 74.50 105 GLN A O 1
ATOM 855 N N . LYS A 1 106 ? -9.799 -4.946 -1.450 1.00 80.12 106 LYS A N 1
ATOM 856 C CA . LYS A 1 106 ? -9.022 -5.098 -2.690 1.00 80.12 106 LYS A CA 1
ATOM 857 C C . LYS A 1 106 ? -7.534 -5.328 -2.424 1.00 80.12 106 LYS A C 1
ATOM 859 O O . LYS A 1 106 ? -6.855 -5.990 -3.194 1.00 80.12 106 LYS A O 1
ATOM 864 N N . ILE A 1 107 ? -7.029 -4.848 -1.290 1.00 85.06 107 ILE A N 1
ATOM 865 C CA . ILE A 1 107 ? -5.619 -4.990 -0.891 1.00 85.06 107 ILE A CA 1
ATOM 866 C C . ILE A 1 107 ? -5.378 -6.297 -0.115 1.00 85.06 107 ILE A C 1
ATOM 868 O O . ILE A 1 107 ? -4.242 -6.757 0.020 1.00 85.06 107 ILE A O 1
ATOM 872 N N . LEU A 1 108 ? -6.440 -6.945 0.369 1.00 87.56 108 LEU A N 1
ATOM 873 C CA . LEU A 1 108 ? -6.342 -8.167 1.164 1.00 87.56 108 LEU A CA 1
ATOM 874 C C . LEU A 1 108 ? -5.640 -9.301 0.403 1.00 87.56 108 LEU A C 1
ATOM 876 O O . LEU A 1 108 ? -4.769 -9.964 0.966 1.00 87.56 108 LEU A O 1
ATOM 880 N N . ASN A 1 109 ? -5.933 -9.468 -0.891 1.00 87.75 109 ASN A N 1
ATOM 881 C CA . ASN A 1 109 ? -5.259 -10.452 -1.745 1.00 87.75 109 ASN A CA 1
ATOM 882 C C . ASN A 1 109 ? -3.743 -10.222 -1.802 1.00 87.75 109 ASN A C 1
ATOM 884 O O . ASN A 1 109 ? -2.959 -11.167 -1.663 1.00 87.75 109 ASN A O 1
ATOM 888 N N . LEU A 1 110 ? -3.326 -8.961 -1.953 1.00 89.44 110 LEU A N 1
ATOM 889 C CA . LEU A 1 110 ? -1.922 -8.563 -1.955 1.00 89.44 110 LEU A CA 1
ATOM 890 C C . LEU A 1 110 ? -1.254 -8.890 -0.611 1.00 89.44 110 LEU A C 1
ATOM 892 O O . LEU A 1 110 ? -0.199 -9.524 -0.592 1.00 89.44 110 LEU A O 1
ATOM 896 N N . LEU A 1 111 ? -1.883 -8.527 0.511 1.00 90.31 111 LEU A N 1
ATOM 897 C CA . LEU A 1 111 ? -1.361 -8.812 1.853 1.00 90.31 111 LEU A CA 1
ATOM 898 C C . LEU A 1 111 ? -1.271 -10.316 2.137 1.00 90.31 111 LEU A C 1
ATOM 900 O O . LEU A 1 111 ? -0.280 -10.773 2.708 1.00 90.31 111 LEU A O 1
ATOM 904 N N . CYS A 1 112 ? -2.251 -11.105 1.692 1.00 90.62 112 CYS A N 1
ATOM 905 C CA . CYS A 1 112 ? -2.196 -12.562 1.778 1.00 90.62 112 CYS A CA 1
ATOM 906 C C . CYS A 1 112 ? -1.045 -13.142 0.949 1.00 90.62 112 CYS A C 1
ATOM 908 O O . CYS A 1 112 ? -0.360 -14.053 1.416 1.00 90.62 112 CYS A O 1
ATOM 910 N N . ASN A 1 113 ? -0.801 -12.618 -0.256 1.00 90.69 113 ASN A N 1
ATOM 911 C CA . ASN A 1 113 ? 0.321 -13.053 -1.086 1.00 90.69 113 ASN A CA 1
ATOM 912 C C . ASN A 1 113 ? 1.669 -12.750 -0.410 1.00 90.69 113 ASN A C 1
ATOM 914 O O . ASN A 1 113 ? 2.522 -13.630 -0.300 1.00 90.69 113 ASN A O 1
ATOM 918 N N . ILE A 1 114 ? 1.831 -11.539 0.133 1.00 91.69 114 ILE A N 1
ATOM 919 C CA . ILE A 1 114 ? 3.031 -11.153 0.890 1.00 91.69 114 ILE A CA 1
ATOM 920 C C . ILE A 1 114 ? 3.201 -12.054 2.119 1.00 91.69 114 ILE A C 1
ATOM 922 O O . ILE A 1 114 ? 4.296 -12.553 2.354 1.00 91.69 114 ILE A O 1
ATOM 926 N N . GLY A 1 115 ? 2.130 -12.328 2.868 1.00 91.81 115 GLY A N 1
ATOM 927 C CA . GLY A 1 115 ? 2.170 -13.189 4.054 1.00 91.81 115 GLY A CA 1
ATOM 928 C C . GLY A 1 115 ? 2.529 -14.645 3.771 1.00 91.81 115 GLY A C 1
ATOM 929 O O . GLY A 1 115 ? 3.149 -15.284 4.618 1.00 91.81 115 GLY A O 1
ATOM 930 N N . ARG A 1 116 ? 2.209 -15.164 2.579 1.00 92.50 116 ARG A N 1
ATOM 931 C CA . ARG A 1 116 ? 2.632 -16.509 2.157 1.00 92.50 116 ARG A CA 1
ATOM 932 C C . ARG A 1 116 ? 4.135 -16.590 1.891 1.00 92.50 116 ARG A C 1
ATOM 934 O O . ARG A 1 116 ? 4.742 -17.603 2.217 1.00 92.50 116 ARG A O 1
ATOM 941 N N . VAL A 1 117 ? 4.725 -15.543 1.312 1.00 94.31 117 VAL A N 1
ATOM 942 C CA . VAL A 1 117 ? 6.154 -15.516 0.946 1.00 94.31 117 VAL A CA 1
ATOM 943 C C . VAL A 1 117 ? 7.034 -15.038 2.109 1.00 94.31 117 VAL A C 1
ATOM 945 O O . VAL A 1 117 ? 8.118 -15.573 2.325 1.00 94.31 117 VAL A O 1
ATOM 948 N N . TYR A 1 118 ? 6.562 -14.062 2.888 1.00 93.38 118 TYR A N 1
ATOM 949 C CA . TYR A 1 118 ? 7.294 -13.400 3.973 1.00 93.38 118 TYR A CA 1
ATOM 950 C C . TYR A 1 118 ? 6.498 -13.405 5.294 1.00 93.38 118 TYR A C 1
ATOM 952 O O . TYR A 1 118 ? 6.156 -12.342 5.825 1.00 93.38 118 TYR A O 1
ATOM 960 N N . PRO A 1 119 ? 6.221 -14.583 5.884 1.00 93.50 119 PRO A N 1
ATOM 961 C CA . PRO A 1 119 ? 5.389 -14.690 7.085 1.00 93.50 119 PRO A CA 1
ATOM 962 C C . PRO A 1 119 ? 5.973 -13.933 8.287 1.00 93.50 119 PRO A C 1
ATOM 964 O O . PRO A 1 119 ? 5.232 -13.317 9.051 1.00 93.50 119 PRO A O 1
ATOM 967 N N . GLN A 1 120 ? 7.304 -13.915 8.427 1.00 92.12 120 GLN A N 1
ATOM 968 C CA . GLN A 1 120 ? 7.986 -13.223 9.528 1.00 92.12 120 GLN A CA 1
ATOM 969 C C . GLN A 1 120 ? 7.804 -11.700 9.467 1.00 92.12 120 GLN A C 1
ATOM 971 O O . GLN A 1 120 ? 7.586 -11.069 10.499 1.00 92.12 120 GLN A O 1
ATOM 976 N N . ALA A 1 121 ? 7.826 -11.114 8.264 1.00 91.94 121 ALA A N 1
ATOM 977 C CA . ALA A 1 121 ? 7.627 -9.676 8.079 1.00 91.94 121 ALA A CA 1
ATOM 978 C C . ALA A 1 121 ? 6.180 -9.244 8.377 1.00 91.94 121 ALA A C 1
ATOM 980 O O . ALA A 1 121 ? 5.945 -8.121 8.813 1.00 91.94 121 ALA A O 1
ATOM 981 N N . MET A 1 122 ? 5.212 -10.142 8.172 1.00 92.00 122 MET A N 1
ATOM 982 C CA . MET A 1 122 ? 3.786 -9.861 8.361 1.00 92.00 122 MET A CA 1
ATOM 983 C C . MET A 1 122 ? 3.287 -10.130 9.786 1.00 92.00 122 MET A C 1
ATOM 985 O O . MET A 1 122 ? 2.317 -9.507 10.215 1.00 92.00 122 MET A O 1
ATOM 989 N N . TYR A 1 123 ? 3.935 -11.029 10.536 1.00 92.25 123 TYR A N 1
ATOM 990 C CA . TYR A 1 123 ? 3.447 -11.484 11.842 1.00 92.25 123 TYR A CA 1
ATOM 991 C C . TYR A 1 123 ? 3.236 -10.343 12.848 1.00 92.25 123 TYR A C 1
ATOM 993 O O . TYR A 1 123 ? 2.132 -10.181 13.373 1.00 92.25 123 TYR A O 1
ATOM 1001 N N . PHE A 1 124 ? 4.274 -9.544 13.115 1.00 92.12 124 PHE A N 1
ATOM 1002 C CA . PHE A 1 124 ? 4.183 -8.469 14.106 1.00 92.12 124 PHE A CA 1
ATOM 1003 C C . PHE A 1 124 ? 3.197 -7.365 13.692 1.00 92.12 124 PHE A C 1
ATOM 1005 O O . PHE A 1 124 ? 2.328 -7.048 14.506 1.00 92.12 124 PHE A O 1
ATOM 1012 N N . PRO A 1 125 ? 3.239 -6.826 12.455 1.00 91.88 125 PRO A N 1
ATOM 1013 C CA . PRO A 1 125 ? 2.271 -5.822 12.016 1.00 91.88 125 PRO A CA 1
ATOM 1014 C C . PRO A 1 125 ? 0.810 -6.288 12.101 1.00 91.88 125 PRO A C 1
ATOM 1016 O O . PRO A 1 125 ? -0.033 -5.554 12.619 1.00 91.88 125 PRO A O 1
ATOM 1019 N N . ILE A 1 126 ? 0.506 -7.522 11.671 1.00 91.31 126 ILE A N 1
ATOM 1020 C CA . ILE A 1 126 ? -0.852 -8.087 11.768 1.00 91.31 126 ILE A CA 1
ATOM 1021 C C . ILE A 1 126 ? -1.275 -8.228 13.230 1.00 91.31 126 ILE A C 1
ATOM 1023 O O . ILE A 1 126 ? -2.392 -7.855 13.589 1.00 91.31 126 ILE A O 1
ATOM 1027 N N . ARG A 1 127 ? -0.397 -8.766 14.086 1.00 92.31 127 ARG A N 1
ATOM 1028 C CA . ARG A 1 127 ? -0.694 -8.958 15.509 1.00 92.31 127 ARG A CA 1
ATOM 1029 C C . ARG A 1 127 ? -1.019 -7.633 16.190 1.00 92.31 127 ARG A C 1
ATOM 1031 O O . ARG A 1 127 ? -1.995 -7.575 16.934 1.00 92.31 127 ARG A O 1
ATOM 1038 N N . THR A 1 128 ? -0.218 -6.598 15.945 1.00 92.12 128 THR A N 1
ATOM 1039 C CA . THR A 1 128 ? -0.448 -5.263 16.507 1.00 92.12 128 THR A CA 1
ATOM 1040 C C . THR A 1 128 ? -1.808 -4.731 16.073 1.00 92.12 128 THR A C 1
ATOM 1042 O O . THR A 1 128 ? -2.618 -4.405 16.935 1.00 92.12 128 THR A O 1
ATOM 1045 N N . LEU A 1 129 ? -2.107 -4.749 14.767 1.00 88.19 129 LEU A N 1
ATOM 1046 C CA . LEU A 1 129 ? -3.396 -4.286 14.249 1.00 88.19 129 LEU A CA 1
ATOM 1047 C C . LEU A 1 129 ? -4.572 -5.053 14.873 1.00 88.19 129 LEU A C 1
ATOM 1049 O O . LEU A 1 129 ? -5.524 -4.445 15.3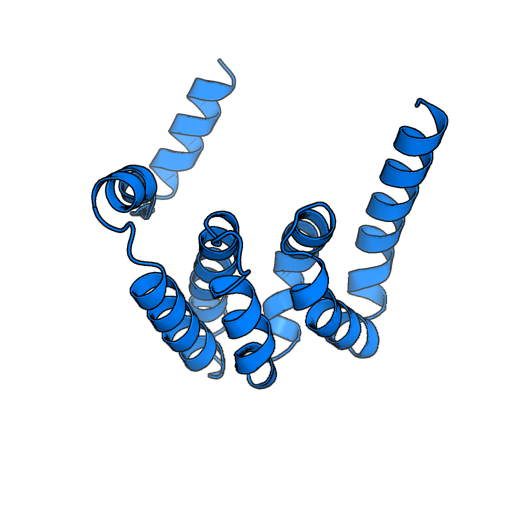53 1.00 88.19 129 LEU A O 1
ATOM 1053 N N . TYR A 1 130 ? -4.499 -6.385 14.909 1.00 89.12 130 TYR A N 1
ATOM 1054 C CA . TYR A 1 130 ? -5.557 -7.227 15.467 1.00 89.12 130 TYR A CA 1
ATOM 1055 C C . TYR A 1 130 ? -5.830 -6.925 16.946 1.00 89.12 130 TYR A C 1
ATOM 1057 O O . TYR A 1 130 ? -6.987 -6.855 17.361 1.00 89.12 130 TYR A O 1
ATOM 1065 N N . LEU A 1 131 ? -4.778 -6.742 17.749 1.00 91.06 131 LEU A N 1
ATOM 1066 C CA . LEU A 1 131 ? -4.926 -6.422 19.167 1.00 91.06 131 LEU A CA 1
ATOM 1067 C C . LEU A 1 131 ? -5.526 -5.029 19.375 1.00 91.06 131 LEU A C 1
ATOM 1069 O O . LEU A 1 131 ? -6.431 -4.907 20.197 1.00 91.06 131 LEU A O 1
ATOM 1073 N N . THR A 1 132 ? -5.086 -4.023 18.614 1.00 89.19 132 THR A N 1
ATOM 1074 C CA . THR A 1 132 ? -5.657 -2.667 18.661 1.00 89.19 132 THR A CA 1
ATOM 1075 C C . THR A 1 132 ? -7.155 -2.694 18.372 1.00 89.19 132 THR A C 1
ATOM 1077 O O . THR A 1 132 ? -7.949 -2.247 19.194 1.00 89.19 132 THR A O 1
ATOM 1080 N N . TRP A 1 133 ? -7.565 -3.334 17.275 1.00 84.00 133 TRP A N 1
ATOM 1081 C CA . TRP A 1 133 ? -8.980 -3.467 16.918 1.00 84.00 133 TRP A CA 1
ATOM 1082 C C . TRP A 1 133 ? -9.804 -4.225 17.956 1.00 84.00 133 TRP A C 1
ATOM 1084 O O . TRP A 1 133 ? -10.948 -3.873 18.236 1.00 84.00 133 TRP A O 1
ATOM 1094 N N . LYS A 1 134 ? -9.233 -5.280 18.543 1.00 87.31 134 LYS A N 1
ATOM 1095 C CA . LYS A 1 134 ? -9.905 -6.058 19.586 1.00 87.31 134 LYS A CA 1
ATOM 1096 C C . LYS A 1 134 ? -10.139 -5.240 20.860 1.00 87.31 134 LYS A C 1
ATOM 1098 O O . LYS A 1 134 ? -11.113 -5.504 21.561 1.00 87.31 134 LYS A O 1
ATOM 1103 N N . ILE A 1 135 ? -9.251 -4.298 21.176 1.00 87.12 135 ILE A N 1
ATOM 1104 C CA . ILE A 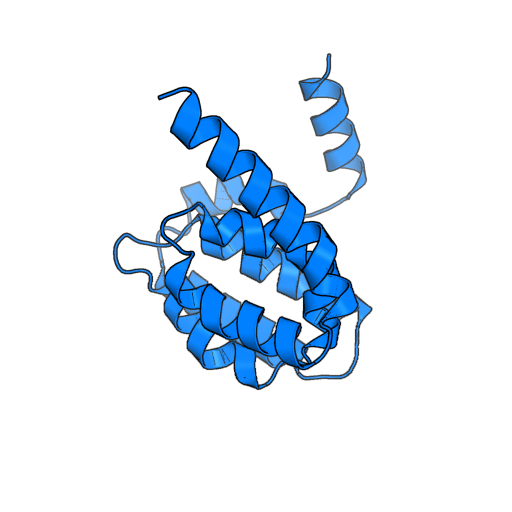1 135 ? -9.418 -3.372 22.303 1.00 87.12 135 ILE A CA 1
ATOM 1105 C C . ILE A 1 135 ? -10.511 -2.352 21.971 1.00 87.12 135 ILE A C 1
ATOM 1107 O O . ILE A 1 135 ? -11.471 -2.250 22.727 1.00 87.12 135 ILE A O 1
ATOM 1111 N N . GLU A 1 136 ? -10.446 -1.708 20.802 1.00 83.25 136 GLU A N 1
ATOM 1112 C CA . GLU A 1 136 ? -11.454 -0.726 20.368 1.00 83.25 136 GLU A CA 1
ATOM 1113 C C . GLU A 1 136 ? -12.878 -1.305 20.324 1.00 83.25 136 GLU A C 1
ATOM 1115 O O . GLU A 1 136 ? -13.839 -0.617 20.656 1.00 83.25 136 GLU A O 1
ATOM 1120 N N . GLN A 1 137 ? -13.037 -2.579 19.947 1.00 77.94 137 GLN A N 1
ATOM 1121 C CA . GLN A 1 137 ? -14.339 -3.259 19.973 1.00 77.94 137 GLN A CA 1
ATOM 1122 C C . GLN A 1 137 ? -14.834 -3.617 21.379 1.00 77.94 137 GLN A C 1
ATOM 1124 O O . GLN A 1 137 ? -16.026 -3.840 21.542 1.00 77.94 137 GLN A O 1
ATOM 1129 N N . ARG A 1 138 ? -13.953 -3.732 22.381 1.00 67.25 138 ARG A N 1
ATOM 1130 C CA . ARG A 1 138 ? -14.358 -3.958 23.781 1.00 67.25 138 ARG A CA 1
ATOM 1131 C C . ARG A 1 138 ? -14.767 -2.673 24.489 1.00 67.25 138 ARG A C 1
ATOM 1133 O O . ARG A 1 138 ? -15.495 -2.747 25.471 1.00 67.25 138 ARG A O 1
ATOM 1140 N N . GLU A 1 139 ? -14.235 -1.540 24.045 1.00 63.66 139 GLU A N 1
ATOM 1141 C CA . GLU A 1 139 ? -14.502 -0.216 24.617 1.00 63.66 139 GLU A CA 1
ATOM 1142 C C . GLU A 1 139 ? -15.747 0.462 24.016 1.00 63.66 139 GLU A C 1
ATOM 1144 O O . GLU A 1 139 ? -16.177 1.498 24.522 1.00 63.66 139 GLU A O 1
ATOM 1149 N N . ARG A 1 140 ? -16.332 -0.121 22.962 1.00 53.62 140 ARG A N 1
ATOM 1150 C CA . ARG A 1 140 ? -17.626 0.266 22.380 1.00 53.62 140 ARG A CA 1
ATOM 1151 C C . ARG A 1 140 ? -18.754 -0.606 22.912 1.00 53.62 140 ARG A C 1
ATOM 1153 O O . ARG A 1 140 ? -19.854 -0.044 23.097 1.00 53.62 140 ARG A O 1
#

pLDDT: mean 81.67, std 12.6, range [41.91, 94.31]

Foldseek 3Di:
DVVVVVVVVVVVVVDPCVCVVVCVVPPPDVVVLLVLLLVLLVVQLDPPLVSNLVSVVSLLVSQVVADPVSSSLQSCLVRNPSHPLVSCLVVLLSLLVCCVDPSNVSCVVSLVVNCVVPVPSNPVSVVVSVVVVVVVVVVD

InterPro domains:
  IPR014009 PIK-related kinase, FAT domain [PS51189] (1-132)
  IPR050517 DNA Damage Response and Repair Kinase [PTHR11139] (30-132)

Sequence (140 aa):
ETLDSLAEMYSLLNEEDMWAALWQQHCKNIQLGVSAIVCYLHACRHQNESKCRKYLARVIWLMTYDDEKGSIADAVDKYCVGVPPLHWLPWIPQLLSCLVRREGQKILNLLCNIGRVYPQAMYFPIRTLYLTWKIEQRER